Protein AF-A0A921MBJ0-F1 (afdb_monomer)

InterPro domains:
  IPR008920 Transcription regulator FadR/GntR, C-terminal [G3DSA:1.20.120.530] (1-117)
  IPR008920 Transcription regulator FadR/GntR, C-terminal [SSF48008] (3-115)
  IPR011711 GntR, C-terminal [PF07729] (2-104)

Structure (mmCIF, N/CA/C/O backbone):
data_AF-A0A921MBJ0-F1
#
_entry.id   AF-A0A921MBJ0-F1
#
loop_
_atom_site.group_PDB
_atom_site.id
_atom_site.type_symbol
_atom_site.label_atom_id
_atom_site.label_alt_id
_atom_site.label_comp_id
_atom_site.label_asym_id
_atom_site.label_entity_id
_atom_site.label_seq_id
_atom_site.pdbx_PDB_ins_code
_atom_site.Cartn_x
_atom_site.Cartn_y
_atom_site.Cartn_z
_atom_site.occupancy
_atom_site.B_iso_or_equiv
_atom_site.auth_seq_id
_atom_site.auth_comp_id
_atom_site.auth_asym_id
_atom_site.auth_atom_id
_atom_site.pdbx_PDB_model_num
ATOM 1 N N . SER A 1 1 ? -3.378 8.847 6.781 1.00 63.88 1 SER A N 1
ATOM 2 C CA . SER A 1 1 ? -4.261 8.248 5.772 1.00 63.88 1 SER A CA 1
ATOM 3 C C . SER A 1 1 ? -5.571 7.927 6.460 1.00 63.88 1 SER A C 1
ATOM 5 O O . SER A 1 1 ? -5.506 7.367 7.545 1.00 63.88 1 SER A O 1
ATOM 7 N N . ARG A 1 2 ? -6.729 8.265 5.871 1.00 73.00 2 ARG A N 1
ATOM 8 C CA . ARG A 1 2 ? -8.050 7.972 6.470 1.00 73.00 2 ARG A CA 1
ATOM 9 C C . ARG A 1 2 ? -8.344 6.469 6.581 1.00 73.00 2 ARG A C 1
ATOM 11 O O . ARG A 1 2 ? -9.137 6.080 7.419 1.00 73.00 2 ARG A O 1
ATOM 18 N N . ALA A 1 3 ? -7.678 5.613 5.794 1.00 75.31 3 ALA A N 1
ATOM 19 C CA . ALA A 1 3 ? -7.839 4.156 5.905 1.00 75.31 3 ALA A CA 1
ATOM 20 C C . ALA A 1 3 ? -7.502 3.637 7.309 1.00 75.31 3 ALA A C 1
ATOM 22 O O . ALA A 1 3 ? -8.176 2.746 7.803 1.00 75.31 3 ALA A O 1
ATOM 23 N N . VAL A 1 4 ? -6.507 4.231 7.970 1.00 79.75 4 VAL A N 1
ATOM 24 C CA . VAL A 1 4 ? -6.083 3.842 9.322 1.00 79.75 4 VAL A CA 1
ATOM 25 C C . VAL A 1 4 ? -7.215 3.958 10.349 1.00 79.75 4 VAL A C 1
ATOM 27 O O . VAL A 1 4 ? -7.266 3.176 11.295 1.00 79.75 4 VAL A O 1
ATOM 30 N N . GLU A 1 5 ? -8.137 4.900 10.149 1.00 81.38 5 GLU A N 1
ATOM 31 C CA . GLU A 1 5 ? -9.268 5.155 11.049 1.00 81.38 5 GLU A CA 1
ATOM 32 C C . GLU A 1 5 ? -10.411 4.143 10.866 1.00 81.38 5 GLU A C 1
ATOM 34 O O . GLU A 1 5 ? -11.250 4.002 11.751 1.00 81.38 5 GLU A O 1
ATOM 39 N N . HIS A 1 6 ? -10.448 3.433 9.735 1.00 84.25 6 HIS A N 1
ATOM 40 C CA . HIS A 1 6 ? -11.591 2.611 9.326 1.00 84.25 6 HIS A CA 1
ATOM 41 C C . HIS A 1 6 ? -11.248 1.150 9.032 1.00 84.25 6 HIS A C 1
ATOM 43 O O . HIS A 1 6 ? -12.159 0.348 8.858 1.00 84.25 6 HIS A O 1
ATOM 49 N N . VAL A 1 7 ? -9.963 0.796 8.951 1.00 87.00 7 VAL A N 1
ATOM 50 C CA . VAL A 1 7 ? -9.548 -0.599 8.778 1.00 87.00 7 VAL A CA 1
ATOM 51 C C . VAL A 1 7 ? -9.823 -1.374 10.070 1.00 87.00 7 VAL A C 1
ATOM 53 O O . VAL A 1 7 ? -9.509 -0.896 11.164 1.00 87.00 7 VAL A O 1
ATOM 56 N N . ASP A 1 8 ? -10.395 -2.564 9.963 1.00 90.56 8 ASP A N 1
ATOM 57 C CA . ASP A 1 8 ? -10.540 -3.492 11.085 1.00 90.56 8 ASP A CA 1
ATOM 58 C C . ASP A 1 8 ? -9.539 -4.654 10.979 1.00 90.56 8 ASP A C 1
ATOM 60 O O . ASP A 1 8 ? -8.784 -4.775 10.008 1.00 90.56 8 ASP A O 1
ATOM 64 N N . ASP A 1 9 ? -9.506 -5.500 12.005 1.00 92.19 9 ASP A N 1
ATOM 65 C CA . ASP A 1 9 ? -8.561 -6.617 12.077 1.00 92.19 9 ASP A CA 1
ATOM 66 C C . ASP A 1 9 ? -8.835 -7.677 10.995 1.00 92.19 9 ASP A C 1
ATOM 68 O O . ASP A 1 9 ? -7.908 -8.350 10.541 1.00 92.19 9 ASP A O 1
ATOM 72 N N . ALA A 1 10 ? -10.086 -7.805 10.534 1.00 93.75 10 ALA A N 1
ATOM 73 C CA . ALA A 1 10 ? -10.444 -8.723 9.457 1.00 93.75 10 ALA A CA 1
ATOM 74 C C . ALA A 1 10 ? -9.883 -8.237 8.114 1.00 93.75 10 ALA A C 1
ATOM 76 O O . ALA A 1 10 ? -9.281 -9.017 7.378 1.00 93.75 10 ALA A O 1
ATOM 77 N N . MET A 1 11 ? -9.990 -6.936 7.837 1.00 92.69 11 MET A N 1
ATOM 78 C CA . MET A 1 11 ? -9.386 -6.303 6.667 1.00 92.69 11 MET A CA 1
ATOM 79 C C . MET A 1 11 ? -7.856 -6.418 6.694 1.00 92.69 11 MET A C 1
ATOM 81 O O . MET A 1 11 ? -7.249 -6.686 5.661 1.00 92.69 11 MET A O 1
ATOM 85 N N . ILE A 1 12 ? -7.212 -6.256 7.858 1.00 94.75 12 ILE A N 1
ATOM 86 C CA . ILE A 1 12 ? -5.755 -6.449 7.990 1.00 94.75 12 ILE A CA 1
ATOM 87 C C . ILE A 1 12 ? -5.368 -7.906 7.702 1.00 94.75 12 ILE A C 1
ATOM 89 O O . ILE A 1 12 ? -4.406 -8.152 6.970 1.00 94.75 12 ILE A O 1
ATOM 93 N N . ALA A 1 13 ? -6.121 -8.876 8.228 1.00 96.06 13 ALA A N 1
ATOM 94 C CA . ALA A 1 13 ? -5.881 -10.291 7.956 1.00 96.06 13 ALA A CA 1
ATOM 95 C C . ALA A 1 13 ? -6.026 -10.625 6.460 1.00 96.06 13 ALA A C 1
ATOM 97 O O . ALA A 1 13 ? -5.204 -11.359 5.910 1.00 96.06 13 ALA A O 1
ATOM 98 N N . GLU A 1 14 ? -7.020 -10.045 5.787 1.00 96.19 14 GLU A N 1
ATOM 99 C CA . GLU A 1 14 ? -7.228 -10.200 4.344 1.00 96.19 14 GLU A CA 1
ATOM 100 C C . GLU A 1 14 ? -6.080 -9.585 3.527 1.00 96.19 14 GLU A C 1
ATOM 102 O O . GLU A 1 14 ? -5.527 -10.238 2.642 1.00 96.19 14 GLU A O 1
ATOM 107 N N . LEU A 1 15 ? -5.633 -8.372 3.878 1.00 96.12 15 LEU A N 1
ATOM 108 C CA . LEU A 1 15 ? -4.462 -7.738 3.258 1.00 96.12 15 LEU A CA 1
ATOM 109 C C . LEU A 1 15 ? -3.205 -8.608 3.395 1.00 96.12 15 LEU A C 1
ATOM 111 O O . LEU A 1 15 ? -2.432 -8.739 2.444 1.00 96.12 15 LEU A O 1
ATOM 115 N N . ARG A 1 16 ? -3.017 -9.238 4.559 1.00 97.50 16 ARG A N 1
ATOM 116 C CA . ARG A 1 16 ? -1.892 -10.143 4.817 1.00 97.50 16 ARG A CA 1
ATOM 117 C C . ARG A 1 16 ? -1.985 -11.426 3.990 1.00 97.50 16 ARG A C 1
ATOM 119 O O . ARG A 1 16 ? -0.976 -11.862 3.440 1.00 97.50 16 ARG A O 1
ATOM 126 N N . ALA A 1 17 ? -3.181 -11.994 3.833 1.00 97.31 17 ALA A N 1
ATOM 127 C CA . ALA A 1 17 ? -3.401 -13.140 2.952 1.00 97.31 17 ALA A CA 1
ATOM 128 C C . ALA A 1 17 ? -3.042 -12.809 1.492 1.00 97.31 17 ALA A C 1
ATOM 130 O O . ALA A 1 17 ? -2.261 -13.531 0.871 1.00 97.31 17 ALA A O 1
ATOM 131 N N . ILE A 1 18 ? -3.509 -11.666 0.978 1.00 95.94 18 ILE A N 1
ATOM 132 C CA . ILE A 1 18 ? -3.193 -11.201 -0.383 1.00 95.94 18 ILE A CA 1
ATOM 133 C C . ILE A 1 18 ? -1.688 -10.961 -0.562 1.00 95.94 18 ILE A C 1
ATOM 135 O O . ILE A 1 18 ? -1.125 -11.296 -1.609 1.00 95.94 18 ILE A O 1
ATOM 139 N N . HIS A 1 19 ? -1.011 -10.408 0.447 1.00 95.50 19 HIS A N 1
ATOM 140 C CA . HIS A 1 19 ? 0.439 -10.223 0.411 1.00 95.50 19 HIS A CA 1
ATOM 141 C C . HIS A 1 19 ? 1.189 -11.564 0.325 1.00 95.50 19 HIS A C 1
ATOM 143 O O . HIS A 1 19 ? 2.084 -11.722 -0.506 1.00 95.50 19 HIS A O 1
ATOM 149 N N . HIS A 1 20 ? 0.785 -12.574 1.101 1.00 96.12 20 HIS A N 1
ATOM 150 C CA . HIS A 1 20 ? 1.373 -13.915 1.012 1.00 96.12 20 HIS A CA 1
ATOM 151 C C . HIS A 1 20 ? 1.119 -14.596 -0.339 1.00 96.12 20 HIS A C 1
ATOM 153 O O . HIS A 1 20 ? 2.010 -15.262 -0.871 1.00 96.12 20 HIS A O 1
ATOM 159 N N . GLU A 1 21 ? -0.059 -14.407 -0.932 1.00 94.38 21 GLU A N 1
ATOM 160 C CA . GLU A 1 21 ? -0.335 -14.872 -2.295 1.00 94.38 21 GLU A CA 1
ATOM 161 C C . GLU A 1 21 ? 0.545 -14.155 -3.327 1.00 94.38 21 GLU A C 1
ATOM 163 O O . GLU A 1 21 ? 1.094 -14.798 -4.223 1.00 94.38 21 GLU A O 1
ATOM 168 N N . SER A 1 22 ? 0.755 -12.845 -3.161 1.00 91.94 22 SER A N 1
ATOM 169 C CA . SER A 1 22 ? 1.656 -12.047 -4.003 1.00 91.94 22 SER A CA 1
ATOM 170 C C . SER A 1 22 ? 3.101 -12.558 -3.911 1.00 91.94 22 SER A C 1
ATOM 172 O O . SER A 1 22 ? 3.743 -12.773 -4.940 1.00 91.94 22 SER A O 1
ATOM 174 N N . LEU A 1 23 ? 3.593 -12.849 -2.699 1.00 93.25 23 LEU A N 1
ATOM 175 C CA . LEU A 1 23 ? 4.903 -13.476 -2.476 1.00 93.25 23 LEU A CA 1
ATOM 176 C C . LEU A 1 23 ? 5.008 -14.826 -3.194 1.00 93.25 23 LEU A C 1
ATOM 178 O O . LEU A 1 23 ? 5.991 -15.097 -3.885 1.00 93.25 23 LEU A O 1
ATOM 182 N N . ALA A 1 24 ? 3.986 -15.673 -3.067 1.00 92.12 24 ALA A N 1
ATOM 183 C CA . ALA A 1 24 ? 3.970 -16.985 -3.702 1.00 92.12 24 ALA A CA 1
ATOM 184 C C . ALA A 1 24 ? 4.013 -16.896 -5.238 1.00 92.12 24 ALA A C 1
ATOM 186 O O . ALA A 1 24 ? 4.699 -17.705 -5.869 1.00 92.12 24 ALA A O 1
ATOM 187 N N . LEU A 1 25 ? 3.318 -15.922 -5.839 1.00 89.31 25 LEU A N 1
ATOM 188 C CA . LEU A 1 25 ? 3.344 -15.674 -7.285 1.00 89.31 25 LEU A CA 1
ATOM 189 C C . LEU A 1 25 ? 4.741 -15.268 -7.768 1.00 89.31 25 LEU A C 1
ATOM 191 O O . LEU A 1 25 ? 5.252 -15.847 -8.731 1.00 89.31 25 LEU A O 1
ATOM 195 N N . VAL A 1 26 ? 5.387 -14.333 -7.063 1.00 86.75 26 VAL A N 1
ATOM 196 C CA . VAL A 1 26 ? 6.747 -13.876 -7.389 1.00 86.75 26 VAL A CA 1
ATOM 197 C C . VAL A 1 26 ? 7.759 -15.013 -7.231 1.00 86.75 26 VAL A C 1
ATOM 199 O O . VAL A 1 26 ? 8.549 -15.263 -8.142 1.00 86.75 26 VAL A O 1
ATOM 202 N N . HIS A 1 27 ? 7.689 -15.785 -6.142 1.00 87.12 27 HIS A N 1
ATOM 203 C CA . HIS A 1 27 ? 8.574 -16.935 -5.922 1.00 87.12 27 HIS A CA 1
ATOM 204 C C . HIS A 1 27 ? 8.454 -18.015 -7.002 1.00 87.12 27 HIS A C 1
ATOM 206 O O . HIS A 1 27 ? 9.453 -18.631 -7.374 1.00 87.12 27 HIS A O 1
ATOM 212 N N . ARG A 1 28 ? 7.250 -18.239 -7.537 1.00 86.69 28 ARG A N 1
ATOM 213 C CA . ARG A 1 28 ? 7.007 -19.206 -8.619 1.00 86.69 28 ARG A CA 1
ATOM 214 C C . ARG A 1 28 ? 7.389 -18.671 -10.002 1.00 86.69 28 ARG A C 1
ATOM 216 O O . ARG A 1 28 ? 7.211 -19.388 -10.982 1.00 86.69 28 ARG A O 1
ATOM 223 N N . ARG A 1 29 ? 7.903 -17.434 -10.093 1.00 75.38 29 ARG A N 1
ATOM 224 C CA . ARG A 1 29 ? 8.153 -16.696 -11.347 1.00 75.38 29 ARG A CA 1
ATOM 225 C C . ARG A 1 29 ? 6.909 -16.580 -12.234 1.00 75.38 29 ARG A C 1
ATOM 227 O O . ARG A 1 29 ? 7.004 -16.323 -13.430 1.00 75.38 29 ARG A O 1
ATOM 234 N N . THR A 1 30 ? 5.729 -16.731 -11.641 1.00 70.50 30 THR A N 1
ATOM 235 C CA . THR A 1 30 ? 4.438 -16.480 -12.277 1.00 70.50 30 THR A CA 1
ATOM 236 C C . THR A 1 30 ? 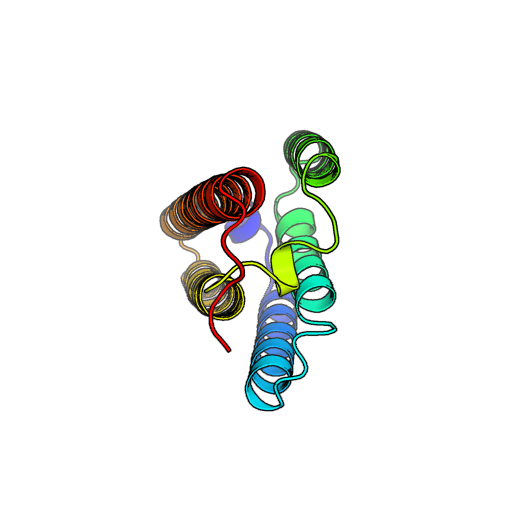4.045 -15.050 -11.958 1.00 70.50 30 THR A C 1
ATOM 238 O O . THR A 1 30 ? 3.178 -14.803 -11.125 1.00 70.50 30 THR A O 1
ATOM 241 N N . VAL A 1 31 ? 4.727 -14.096 -12.599 1.00 67.31 31 VAL A N 1
ATOM 242 C CA . VAL A 1 31 ? 4.405 -12.661 -12.472 1.00 67.31 31 VAL A CA 1
ATOM 243 C C . VAL A 1 31 ? 2.999 -12.374 -13.022 1.00 67.31 31 VAL A C 1
ATOM 245 O O . VAL A 1 31 ? 2.315 -11.453 -12.581 1.00 67.31 31 VAL A O 1
ATOM 248 N N . HIS A 1 32 ? 2.524 -13.251 -13.914 1.00 68.81 32 HIS A N 1
ATOM 249 C CA . HIS A 1 32 ? 1.143 -13.328 -14.370 1.00 68.81 32 HIS A CA 1
ATOM 250 C C . HIS A 1 32 ? 0.187 -13.500 -13.172 1.00 68.81 32 HIS A C 1
ATOM 252 O O . HIS A 1 32 ? 0.101 -14.575 -12.580 1.00 68.81 32 HIS A O 1
ATOM 258 N N . GLY A 1 33 ? -0.525 -12.427 -12.817 1.00 77.25 33 GLY A N 1
ATOM 259 C CA . GLY A 1 33 ? -1.480 -12.388 -11.699 1.00 77.25 33 GLY A CA 1
ATOM 260 C C . GLY A 1 33 ? -1.068 -11.486 -10.531 1.00 77.25 33 GLY A C 1
ATOM 261 O O . GLY A 1 33 ? -1.922 -11.142 -9.714 1.00 77.25 33 GLY A O 1
ATOM 262 N N . LEU A 1 34 ? 0.191 -11.029 -10.474 1.00 82.94 34 LEU A N 1
ATOM 263 C CA . LEU A 1 34 ? 0.640 -10.098 -9.432 1.00 82.94 34 LEU A CA 1
ATOM 264 C C . LEU A 1 34 ? -0.147 -8.780 -9.481 1.00 82.94 34 LEU A C 1
ATOM 266 O O . LEU A 1 34 ? -0.544 -8.258 -8.444 1.00 82.94 34 LEU A O 1
ATOM 270 N N . ASP A 1 35 ? -0.447 -8.282 -10.679 1.00 80.88 35 ASP A N 1
ATOM 271 C CA . ASP A 1 35 ? -1.216 -7.046 -10.863 1.00 80.88 35 ASP A CA 1
ATOM 272 C C . ASP A 1 35 ? -2.659 -7.160 -10.368 1.00 80.88 35 ASP A C 1
ATOM 274 O O . ASP A 1 35 ? -3.228 -6.196 -9.849 1.00 80.88 35 ASP A O 1
ATOM 278 N N . GLU A 1 36 ? -3.259 -8.342 -10.509 1.00 84.56 36 GLU A N 1
A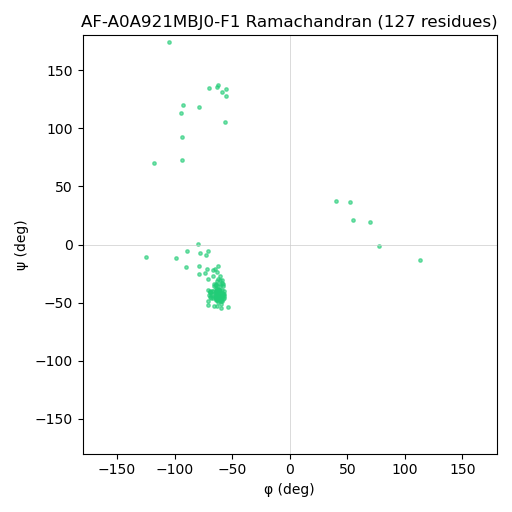TOM 279 C CA . GLU A 1 36 ? -4.603 -8.605 -10.006 1.00 84.56 36 GLU A CA 1
ATOM 280 C C . GLU A 1 36 ? -4.615 -8.606 -8.479 1.00 84.56 36 GLU A C 1
ATOM 282 O O . GLU A 1 36 ? -5.428 -7.899 -7.879 1.00 84.56 36 GLU A O 1
ATOM 287 N N . LYS A 1 37 ? -3.642 -9.282 -7.854 1.00 89.56 37 LYS A N 1
ATOM 288 C CA . LYS A 1 37 ? -3.471 -9.265 -6.395 1.00 89.56 37 LYS A CA 1
ATOM 289 C C . LYS A 1 37 ? -3.149 -7.873 -5.866 1.00 89.56 37 LYS A C 1
ATOM 291 O O . LYS A 1 37 ? -3.708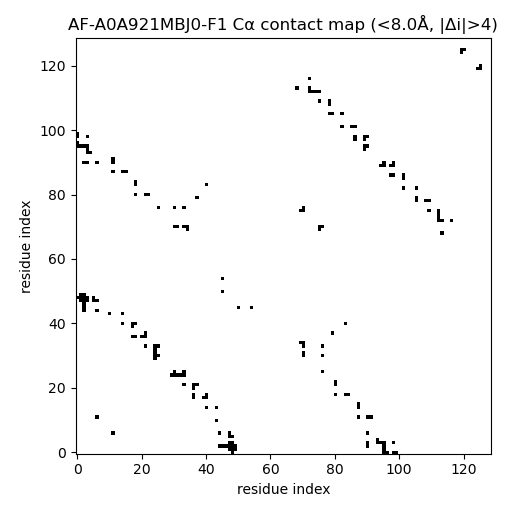 -7.444 -4.860 1.00 89.56 37 LYS A O 1
ATOM 296 N N . ASN A 1 38 ? -2.328 -7.113 -6.584 1.00 85.75 38 ASN A N 1
ATOM 297 C CA . ASN A 1 38 ? -2.026 -5.730 -6.242 1.00 85.75 38 ASN A CA 1
ATOM 298 C C . ASN A 1 38 ? -3.286 -4.845 -6.281 1.00 85.75 38 ASN A C 1
ATOM 300 O O . ASN A 1 38 ? -3.545 -4.051 -5.375 1.00 85.75 38 ASN A O 1
ATOM 304 N N . ARG A 1 39 ? -4.126 -5.015 -7.307 1.00 84.25 39 ARG A N 1
ATOM 305 C CA . ARG A 1 39 ? -5.425 -4.337 -7.395 1.00 84.25 39 ARG A CA 1
ATOM 306 C C . ARG A 1 39 ? -6.361 -4.709 -6.251 1.00 84.25 39 ARG A C 1
ATOM 308 O O . ARG A 1 39 ? -7.035 -3.822 -5.730 1.00 84.25 39 ARG A O 1
ATOM 315 N N . GLU A 1 40 ? -6.442 -5.991 -5.915 1.00 89.88 40 GLU A N 1
ATOM 316 C CA . GLU A 1 40 ? -7.267 -6.508 -4.821 1.00 89.88 40 GLU A CA 1
ATOM 317 C C . GLU A 1 40 ? -6.851 -5.874 -3.487 1.00 89.88 40 GLU A C 1
ATOM 319 O O . GLU A 1 40 ? -7.679 -5.265 -2.807 1.00 89.88 40 GLU A O 1
ATOM 324 N N . PHE A 1 41 ? -5.545 -5.871 -3.201 1.00 90.94 41 PHE A N 1
ATOM 325 C CA . PHE A 1 41 ? -4.952 -5.248 -2.018 1.00 90.94 41 PHE A CA 1
ATOM 326 C C . PHE A 1 41 ? -5.358 -3.773 -1.874 1.00 90.94 41 PHE A C 1
ATOM 328 O O . PHE A 1 41 ? -5.926 -3.348 -0.865 1.00 90.94 41 PHE A O 1
ATOM 335 N N . TYR A 1 42 ? -5.136 -2.973 -2.921 1.00 86.56 42 TYR A N 1
ATOM 336 C CA . TYR A 1 42 ? -5.492 -1.557 -2.874 1.00 86.56 42 TYR A CA 1
ATOM 337 C C . TYR A 1 42 ? -6.997 -1.311 -2.927 1.00 86.56 42 TYR A C 1
ATOM 339 O O . TYR A 1 42 ? -7.434 -0.247 -2.497 1.00 86.56 42 TYR A O 1
ATOM 347 N N . SER A 1 43 ? -7.810 -2.250 -3.414 1.00 86.44 43 SER A N 1
ATOM 348 C CA . SER A 1 43 ? -9.270 -2.139 -3.356 1.00 86.44 43 SER A CA 1
ATOM 349 C C . SER A 1 43 ? -9.763 -2.096 -1.907 1.00 86.44 43 SER A C 1
ATOM 351 O O . SER A 1 43 ? -10.571 -1.228 -1.575 1.00 86.44 43 SER A O 1
ATOM 353 N N . ILE A 1 44 ? -9.219 -2.949 -1.033 1.00 89.81 44 ILE A N 1
ATOM 354 C CA . ILE A 1 44 ? -9.550 -2.988 0.403 1.00 89.81 44 ILE A CA 1
ATOM 355 C C . ILE A 1 44 ? -9.168 -1.665 1.083 1.00 89.81 44 ILE A C 1
ATOM 357 O O . ILE A 1 44 ? -10.001 -1.026 1.731 1.00 89.81 44 ILE A O 1
ATOM 361 N N . ILE A 1 45 ? -7.938 -1.183 0.862 1.00 86.00 45 ILE A N 1
ATOM 362 C CA . ILE A 1 45 ? -7.455 0.093 1.429 1.00 86.00 45 ILE A CA 1
ATOM 363 C C . ILE A 1 45 ? -8.288 1.273 0.926 1.00 86.00 45 ILE A C 1
ATOM 365 O O . ILE A 1 45 ? -8.672 2.171 1.685 1.00 86.00 45 ILE A O 1
ATOM 369 N N . ASN A 1 46 ? -8.564 1.284 -0.377 1.00 82.12 46 ASN A N 1
ATOM 370 C CA . ASN A 1 46 ? -9.364 2.321 -0.997 1.00 82.12 46 ASN A CA 1
ATOM 371 C C . ASN A 1 46 ? -10.780 2.307 -0.435 1.00 82.12 46 ASN A C 1
ATOM 373 O O . ASN A 1 46 ? -11.317 3.378 -0.180 1.00 82.12 46 ASN A O 1
ATOM 377 N N . HIS A 1 47 ? -11.389 1.146 -0.202 1.00 82.94 47 HIS A N 1
ATOM 378 C CA . HIS A 1 47 ? -12.699 1.058 0.434 1.00 82.94 47 HIS A CA 1
ATOM 379 C C . HIS A 1 47 ? -12.676 1.671 1.846 1.00 82.94 47 HIS A C 1
ATOM 381 O O . HIS A 1 47 ? -13.504 2.533 2.143 1.00 82.94 47 HIS A O 1
ATOM 387 N N . ALA A 1 48 ? -11.656 1.345 2.651 1.00 82.69 48 ALA A N 1
ATOM 388 C CA . ALA A 1 48 ? -11.475 1.872 4.008 1.00 82.69 48 ALA A CA 1
ATOM 389 C C . ALA A 1 48 ? -11.286 3.399 4.069 1.00 82.69 48 ALA A C 1
ATOM 391 O O . ALA A 1 48 ? -11.646 4.037 5.047 1.00 82.69 48 ALA A O 1
ATOM 392 N N . THR A 1 49 ? -10.725 4.039 3.040 1.00 75.00 49 THR A N 1
ATOM 393 C CA . THR A 1 49 ? -10.383 5.477 3.096 1.00 75.00 49 THR A CA 1
ATOM 394 C C . THR A 1 49 ? -11.593 6.423 3.036 1.00 75.00 49 THR A C 1
ATOM 396 O O . THR A 1 49 ? -11.399 7.633 3.171 1.00 75.00 49 THR A O 1
ATOM 399 N N . ASP A 1 50 ? -12.805 5.912 2.763 1.00 67.94 50 ASP A N 1
ATOM 400 C CA . ASP A 1 50 ? -14.044 6.687 2.550 1.00 67.94 50 ASP A CA 1
ATOM 401 C C . ASP A 1 50 ? -13.836 7.978 1.715 1.00 67.94 50 ASP A C 1
ATOM 403 O O . ASP A 1 50 ? -14.381 9.052 1.965 1.00 67.94 50 ASP A O 1
ATOM 407 N N . ALA A 1 51 ? -12.958 7.910 0.710 1.00 67.62 51 ALA A N 1
ATOM 408 C CA . ALA A 1 51 ? -12.537 9.052 -0.099 1.00 67.62 51 ALA A CA 1
ATOM 409 C C . ALA A 1 51 ? -12.928 8.848 -1.574 1.00 67.62 51 ALA A C 1
ATOM 411 O O . ALA A 1 51 ? -12.059 8.649 -2.429 1.00 67.62 51 ALA A O 1
ATOM 412 N N . PRO A 1 52 ? -14.231 8.906 -1.913 1.00 64.81 52 PRO A N 1
ATOM 413 C CA . PRO A 1 52 ? -14.730 8.570 -3.248 1.00 64.81 52 PRO A CA 1
ATOM 414 C C . PRO A 1 52 ? -14.118 9.427 -4.365 1.00 64.81 52 PRO A C 1
ATOM 416 O O . PRO A 1 52 ? -13.861 8.917 -5.452 1.00 64.81 52 PRO A O 1
ATOM 419 N N . LYS A 1 53 ? -13.803 10.702 -4.093 1.00 62.59 53 LYS A N 1
ATOM 420 C CA . LYS A 1 53 ? -13.143 11.593 -5.064 1.00 62.59 53 LYS A CA 1
ATOM 421 C C . LYS A 1 53 ? -11.688 11.196 -5.345 1.00 62.59 53 LYS A C 1
ATOM 423 O O . LYS A 1 53 ? -11.280 11.216 -6.500 1.00 62.59 53 LYS A O 1
ATOM 428 N N . LEU A 1 54 ? -10.922 10.801 -4.323 1.00 66.50 54 LEU A N 1
ATOM 429 C CA . LEU A 1 54 ? -9.533 10.354 -4.502 1.00 66.50 54 LEU A CA 1
ATOM 430 C C . LEU A 1 54 ? -9.473 9.014 -5.241 1.00 66.50 54 LEU A C 1
ATOM 432 O O . LEU A 1 54 ? -8.678 8.870 -6.165 1.00 66.50 54 LEU A O 1
ATOM 436 N N . ARG A 1 55 ? -10.378 8.080 -4.915 1.00 64.94 55 ARG A N 1
ATOM 437 C CA . ARG A 1 55 ? -10.544 6.827 -5.671 1.00 64.94 55 ARG A CA 1
ATOM 438 C C . ARG A 1 55 ? -10.854 7.081 -7.145 1.00 64.94 55 ARG A C 1
ATOM 440 O O . ARG A 1 55 ? -10.295 6.416 -8.011 1.00 64.94 55 ARG A O 1
ATOM 447 N N . TRP A 1 56 ? -11.728 8.048 -7.432 1.00 61.69 56 TRP A N 1
ATOM 448 C CA . TRP A 1 56 ? -12.086 8.411 -8.803 1.00 61.69 56 TRP A CA 1
ATOM 449 C C . TRP A 1 56 ? -10.896 8.980 -9.586 1.00 61.69 56 TRP A C 1
ATOM 451 O O . TRP A 1 56 ? -10.635 8.517 -10.694 1.00 61.69 56 TRP A O 1
ATOM 461 N N . VAL A 1 57 ? -10.134 9.915 -9.003 1.00 71.31 57 VAL A N 1
ATOM 462 C CA . VAL A 1 57 ? -8.930 10.481 -9.644 1.00 71.31 57 VAL A CA 1
ATOM 463 C C . VAL A 1 57 ? -7.872 9.402 -9.884 1.00 71.31 57 VAL A C 1
ATOM 465 O O . VAL A 1 57 ? -7.375 9.285 -11.000 1.00 71.31 57 VAL A O 1
ATOM 468 N N . ALA A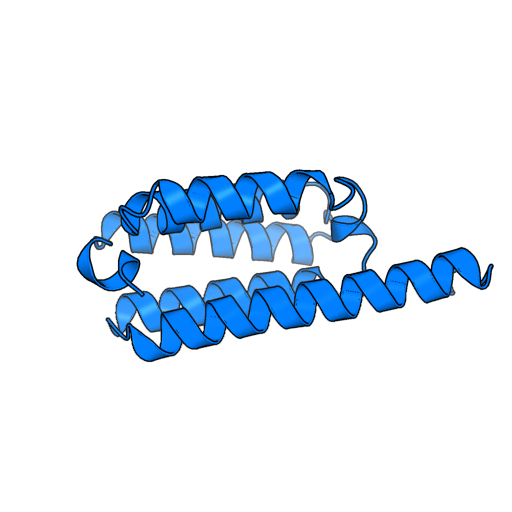 1 58 ? -7.573 8.569 -8.882 1.00 66.56 58 ALA A N 1
ATOM 469 C CA . ALA A 1 58 ? -6.606 7.479 -9.025 1.00 66.56 58 ALA A CA 1
ATOM 470 C C . ALA A 1 58 ? -7.026 6.481 -10.119 1.00 66.56 58 ALA A C 1
ATOM 472 O O . ALA A 1 58 ? -6.216 6.094 -10.960 1.00 66.56 58 ALA A O 1
ATOM 473 N N . GLY A 1 59 ? -8.315 6.128 -10.168 1.00 64.19 59 GLY A N 1
ATOM 474 C CA . GLY A 1 59 ? -8.876 5.295 -11.231 1.00 64.19 59 GLY A CA 1
ATOM 475 C C . GLY A 1 59 ? -8.795 5.937 -12.620 1.00 64.19 59 GLY A C 1
ATOM 476 O O . GLY A 1 59 ? -8.642 5.219 -13.607 1.00 64.19 59 GLY A O 1
ATOM 477 N N . LEU A 1 60 ? -8.862 7.271 -12.711 1.00 67.12 60 LEU A N 1
ATOM 478 C CA . LEU A 1 60 ? -8.660 8.006 -13.960 1.00 67.12 60 LEU A CA 1
ATOM 479 C C . LEU A 1 60 ? -7.197 7.926 -14.418 1.00 67.12 60 LEU A C 1
ATOM 481 O O . LEU A 1 60 ? -6.949 7.635 -15.584 1.00 67.12 60 LEU A O 1
ATOM 485 N N . CYS A 1 61 ? -6.244 8.130 -13.503 1.00 67.00 61 CYS A N 1
ATOM 486 C CA . CYS A 1 61 ? -4.809 8.074 -13.793 1.00 67.00 61 CYS A CA 1
ATOM 487 C C . CYS A 1 61 ? -4.360 6.672 -14.228 1.00 67.00 61 CYS A C 1
ATOM 489 O O . CYS A 1 61 ? -3.629 6.542 -15.205 1.00 67.00 61 CYS A O 1
ATOM 491 N N . ILE A 1 62 ? -4.855 5.619 -13.568 1.00 65.00 62 ILE A N 1
ATOM 492 C CA . ILE A 1 62 ? -4.509 4.221 -13.880 1.00 65.00 62 ILE A CA 1
ATOM 493 C C . ILE A 1 62 ? -4.903 3.822 -15.312 1.00 65.00 62 ILE A C 1
ATOM 495 O O . ILE A 1 62 ? -4.250 2.972 -15.904 1.00 65.00 62 ILE A O 1
ATOM 499 N N . ARG A 1 63 ? -5.925 4.445 -15.917 1.00 65.88 63 ARG A N 1
ATOM 500 C CA . ARG A 1 63 ? -6.305 4.166 -17.319 1.00 65.88 63 ARG A CA 1
ATOM 501 C C . ARG A 1 63 ? -5.252 4.601 -18.336 1.00 65.88 63 ARG A C 1
ATOM 503 O O . ARG A 1 63 ? -5.265 4.087 -19.450 1.00 65.88 63 ARG A O 1
ATOM 510 N N . TYR A 1 64 ? -4.383 5.537 -17.964 1.00 64.38 64 TYR A N 1
ATOM 511 C CA . TYR A 1 64 ? -3.276 5.991 -18.803 1.00 64.38 64 TYR A CA 1
ATOM 512 C C . TYR A 1 64 ? -2.003 5.173 -18.591 1.00 64.38 64 TYR A C 1
ATOM 514 O O . TYR A 1 64 ? -1.044 5.369 -19.330 1.00 64.38 64 TYR A O 1
ATOM 522 N N . VAL A 1 65 ? -1.995 4.244 -17.627 1.00 62.06 65 VAL A N 1
ATOM 523 C CA . VAL A 1 65 ? -0.902 3.288 -17.467 1.00 62.06 65 VAL A CA 1
ATOM 524 C C . VAL A 1 65 ? -1.247 2.013 -18.245 1.00 62.06 65 VAL A C 1
ATOM 526 O O . VAL A 1 65 ? -2.280 1.390 -17.980 1.00 62.06 65 VAL A O 1
ATOM 529 N N . PRO A 1 66 ? -0.432 1.616 -19.236 1.00 62.62 66 PRO A N 1
ATOM 530 C CA . PRO A 1 66 ? -0.656 0.391 -19.994 1.00 62.62 66 PRO A CA 1
ATOM 531 C C . PRO A 1 66 ? -0.760 -0.839 -19.085 1.00 62.62 66 PRO A C 1
ATOM 533 O O . PRO A 1 66 ? 0.121 -1.105 -18.271 1.00 62.62 66 PRO A O 1
ATOM 536 N N . ARG A 1 67 ? -1.834 -1.622 -19.254 1.00 57.06 67 ARG A N 1
ATOM 537 C CA . ARG A 1 67 ? -2.146 -2.795 -18.410 1.00 57.06 67 ARG A CA 1
ATOM 538 C C . ARG A 1 67 ? -1.101 -3.914 -18.469 1.00 57.06 67 ARG A C 1
ATOM 540 O O . ARG A 1 67 ? -1.122 -4.757 -17.586 1.00 57.06 67 ARG A O 1
ATOM 547 N N . SER A 1 68 ? -0.250 -3.943 -19.495 1.00 57.59 68 SER A N 1
ATOM 548 C CA . SER A 1 68 ? 0.821 -4.935 -19.653 1.00 57.59 68 SER A CA 1
ATOM 549 C C . SER A 1 68 ? 2.146 -4.507 -19.022 1.00 57.59 68 SER A C 1
ATOM 551 O O . SER A 1 68 ? 2.976 -5.362 -18.749 1.00 57.59 68 SER A O 1
ATOM 553 N N . LEU A 1 69 ? 2.355 -3.211 -18.757 1.00 55.72 69 LEU A N 1
ATOM 554 C CA . LEU A 1 69 ? 3.686 -2.722 -18.388 1.00 55.72 69 LEU A CA 1
ATOM 555 C C . LEU A 1 69 ? 4.126 -3.160 -16.998 1.00 55.72 69 LEU A C 1
ATOM 557 O O . LEU A 1 69 ? 5.307 -3.353 -16.781 1.00 55.72 69 LEU A O 1
ATOM 561 N N . TYR A 1 70 ? 3.217 -3.364 -16.055 1.00 60.22 70 TYR A N 1
ATOM 562 C CA . TYR A 1 70 ? 3.614 -3.691 -14.687 1.00 60.22 70 TYR A CA 1
ATOM 563 C C . TYR A 1 70 ? 4.356 -5.031 -14.567 1.00 60.22 70 TYR A C 1
ATOM 565 O O . TYR A 1 70 ? 5.299 -5.144 -13.791 1.00 60.22 70 TYR A O 1
ATOM 573 N N . SER A 1 71 ? 3.994 -6.024 -15.382 1.00 60.78 71 SER A N 1
ATOM 574 C CA . SER A 1 71 ? 4.716 -7.303 -15.440 1.00 60.78 71 SER A CA 1
ATOM 575 C C . SER A 1 71 ? 6.071 -7.194 -16.161 1.00 60.78 71 SER A C 1
ATOM 577 O O . SER A 1 71 ? 6.968 -7.984 -15.872 1.00 60.78 71 SER A O 1
ATOM 579 N N . ASP A 1 72 ? 6.220 -6.207 -17.051 1.00 64.25 72 ASP A N 1
ATOM 580 C CA . ASP A 1 72 ? 7.402 -5.995 -17.901 1.00 64.25 72 ASP A CA 1
ATOM 581 C C . ASP A 1 72 ? 8.365 -4.921 -17.348 1.00 64.25 72 ASP A C 1
ATOM 583 O O . ASP A 1 7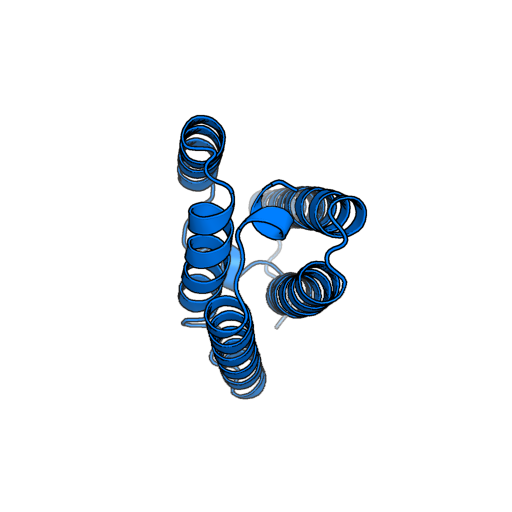2 ? 9.487 -4.783 -17.834 1.00 64.25 72 ASP A O 1
ATOM 587 N N . VAL A 1 73 ? 7.951 -4.151 -16.333 1.00 67.81 73 VAL A N 1
ATOM 588 C CA . VAL A 1 73 ? 8.760 -3.108 -15.689 1.00 67.81 73 VAL A CA 1
ATOM 589 C C . VAL A 1 73 ? 9.757 -3.756 -14.717 1.00 67.81 73 VAL A C 1
ATOM 591 O O . VAL A 1 73 ? 9.345 -4.378 -13.728 1.00 67.81 73 VAL A O 1
ATOM 594 N N . PRO A 1 74 ? 11.076 -3.588 -14.936 1.00 69.81 74 PRO A N 1
ATOM 595 C CA . PRO A 1 74 ? 12.091 -4.103 -14.025 1.00 69.81 74 PRO A CA 1
ATOM 596 C C . PRO A 1 74 ? 11.888 -3.593 -12.591 1.00 69.81 74 PRO A C 1
ATOM 598 O O . PRO A 1 74 ? 11.648 -2.410 -12.360 1.00 69.81 74 PRO A O 1
ATOM 601 N N . GLY A 1 75 ? 11.972 -4.494 -11.610 1.00 75.75 75 GLY A N 1
ATOM 602 C CA . GLY A 1 75 ? 11.837 -4.153 -10.187 1.00 75.75 75 GLY A CA 1
ATOM 603 C C . GLY A 1 75 ? 10.402 -3.923 -9.694 1.00 75.75 75 GLY A C 1
ATOM 604 O O . GLY A 1 75 ? 10.203 -3.700 -8.498 1.00 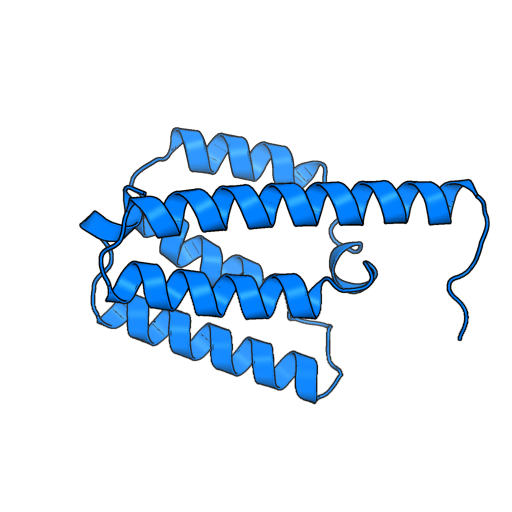75.75 75 GLY A O 1
ATOM 605 N N . TRP A 1 76 ? 9.386 -4.024 -10.560 1.00 77.00 76 TRP A N 1
ATOM 606 C CA . TRP A 1 76 ? 7.984 -3.881 -10.153 1.00 77.00 76 TRP A CA 1
ATOM 607 C C . TRP A 1 76 ? 7.530 -4.875 -9.067 1.00 77.00 76 TRP A C 1
ATOM 609 O O . TRP A 1 76 ? 6.866 -4.440 -8.115 1.00 77.00 76 TRP A O 1
ATOM 619 N N . PRO A 1 77 ? 7.899 -6.174 -9.125 1.00 83.50 77 PRO A N 1
ATOM 620 C CA . PRO A 1 77 ? 7.561 -7.113 -8.060 1.00 83.50 77 PRO A CA 1
ATOM 621 C C . PRO A 1 77 ? 8.091 -6.686 -6.689 1.00 83.50 77 PRO A C 1
ATOM 623 O O . PRO A 1 77 ? 7.343 -6.698 -5.713 1.00 83.50 77 PRO A O 1
ATOM 626 N N . ASP A 1 78 ? 9.336 -6.215 -6.626 1.00 84.94 78 ASP A N 1
ATOM 627 C CA . ASP A 1 78 ? 9.968 -5.802 -5.371 1.00 84.94 78 ASP A CA 1
ATOM 628 C C . ASP A 1 78 ? 9.339 -4.520 -4.813 1.00 84.94 78 ASP A C 1
ATOM 630 O O . ASP A 1 78 ? 9.104 -4.407 -3.609 1.00 84.94 78 ASP A O 1
ATOM 634 N N . ILE A 1 79 ? 9.008 -3.555 -5.684 1.00 83.31 79 ILE A N 1
ATOM 635 C CA . ILE A 1 79 ? 8.267 -2.343 -5.297 1.00 83.31 79 ILE A CA 1
ATOM 636 C C . ILE A 1 79 ? 6.907 -2.723 -4.701 1.00 83.31 79 ILE A C 1
ATOM 638 O O . ILE A 1 79 ? 6.518 -2.177 -3.666 1.00 83.31 79 ILE A O 1
ATOM 642 N N . THR A 1 80 ? 6.203 -3.655 -5.347 1.00 85.06 80 THR A N 1
ATOM 643 C CA . THR A 1 80 ? 4.862 -4.092 -4.945 1.00 85.06 80 THR A CA 1
ATOM 644 C C . THR A 1 80 ? 4.897 -4.790 -3.591 1.00 85.06 80 THR A C 1
ATOM 646 O O . THR A 1 80 ? 4.177 -4.382 -2.682 1.00 85.06 80 THR A O 1
ATOM 649 N N . LEU A 1 81 ? 5.758 -5.798 -3.429 1.00 90.31 81 LEU A N 1
ATOM 650 C CA . LEU A 1 81 ? 5.839 -6.590 -2.202 1.00 90.31 81 LEU A CA 1
ATOM 651 C C . LEU A 1 81 ? 6.282 -5.746 -1.005 1.00 90.31 81 LEU A C 1
ATOM 653 O O . LEU A 1 81 ? 5.607 -5.758 0.022 1.00 90.31 81 LEU A O 1
ATOM 657 N N . ALA A 1 82 ? 7.345 -4.951 -1.159 1.00 90.06 82 ALA A N 1
ATOM 658 C CA . ALA A 1 82 ? 7.813 -4.073 -0.088 1.00 90.06 82 ALA A CA 1
ATOM 659 C C . ALA A 1 82 ? 6.760 -3.015 0.278 1.00 90.06 82 ALA A C 1
ATOM 661 O O . ALA A 1 82 ? 6.565 -2.689 1.445 1.00 90.06 82 ALA A O 1
ATOM 662 N N . GLY A 1 83 ? 6.047 -2.485 -0.722 1.00 89.12 83 GLY A N 1
ATOM 663 C CA . GLY A 1 83 ? 4.965 -1.534 -0.499 1.00 89.12 83 GLY A CA 1
ATOM 664 C C . GLY A 1 83 ? 3.790 -2.131 0.280 1.00 89.12 83 GLY A C 1
ATOM 665 O O . GLY A 1 83 ? 3.267 -1.476 1.181 1.00 89.12 83 GLY A O 1
ATOM 666 N N . GLN A 1 84 ? 3.391 -3.363 -0.049 1.00 93.56 84 GLN A N 1
ATOM 667 C CA . GLN A 1 84 ? 2.337 -4.091 0.664 1.00 93.56 84 GLN A CA 1
ATOM 668 C C . GLN A 1 84 ? 2.724 -4.358 2.121 1.00 93.56 84 GLN A C 1
ATOM 670 O O . GLN A 1 84 ? 1.930 -4.066 3.013 1.00 93.56 84 GLN A O 1
ATOM 675 N N . GLU A 1 85 ? 3.939 -4.858 2.359 1.00 95.31 85 GLU A N 1
ATOM 676 C CA . GLU A 1 85 ? 4.440 -5.155 3.704 1.00 95.31 85 GLU A CA 1
ATOM 677 C C . GL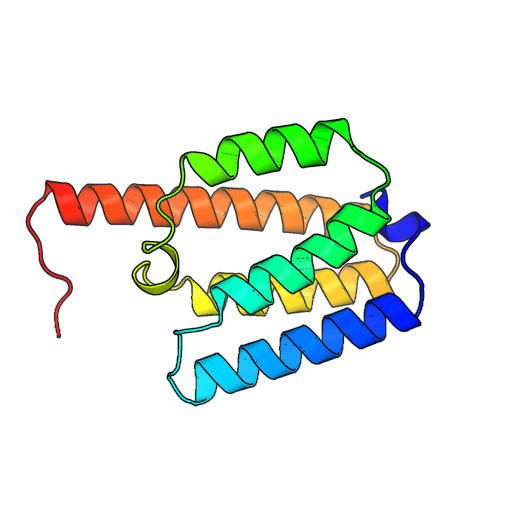U A 1 85 ? 4.460 -3.897 4.581 1.00 95.31 85 GLU A C 1
ATOM 679 O O . GLU A 1 85 ? 3.768 -3.848 5.599 1.00 95.31 85 GLU A O 1
ATOM 684 N N . SER A 1 86 ? 5.115 -2.822 4.127 1.00 93.56 86 SER A N 1
ATOM 685 C CA . SER A 1 86 ? 5.158 -1.560 4.879 1.00 93.56 86 SER A CA 1
ATOM 686 C C . SER A 1 86 ? 3.769 -0.955 5.113 1.00 93.56 86 SER A C 1
ATOM 688 O O . SER A 1 86 ? 3.523 -0.325 6.142 1.00 93.56 86 SER A O 1
ATOM 690 N N . MET A 1 87 ? 2.837 -1.109 4.164 1.00 92.38 87 MET A N 1
ATOM 691 C CA . MET A 1 87 ? 1.470 -0.615 4.336 1.00 92.38 87 MET A CA 1
ATOM 692 C C . MET A 1 87 ? 0.721 -1.395 5.419 1.00 92.38 87 MET A C 1
ATOM 694 O O . MET A 1 87 ? 0.033 -0.776 6.228 1.00 92.38 87 MET A O 1
ATOM 698 N N . ILE A 1 88 ? 0.855 -2.725 5.453 1.00 94.44 88 ILE A N 1
ATOM 699 C CA . ILE A 1 88 ? 0.267 -3.560 6.509 1.00 94.44 88 ILE A CA 1
ATOM 700 C C . ILE A 1 88 ? 0.812 -3.125 7.873 1.00 94.44 88 ILE A C 1
ATOM 702 O O . ILE A 1 88 ? 0.019 -2.866 8.775 1.00 94.44 88 ILE A O 1
ATOM 706 N N . GLU A 1 89 ? 2.131 -2.966 8.006 1.00 94.88 89 GLU A N 1
ATOM 707 C CA . GLU A 1 89 ? 2.768 -2.515 9.253 1.00 94.88 89 GLU A CA 1
ATOM 708 C C . GLU A 1 89 ? 2.223 -1.155 9.717 1.00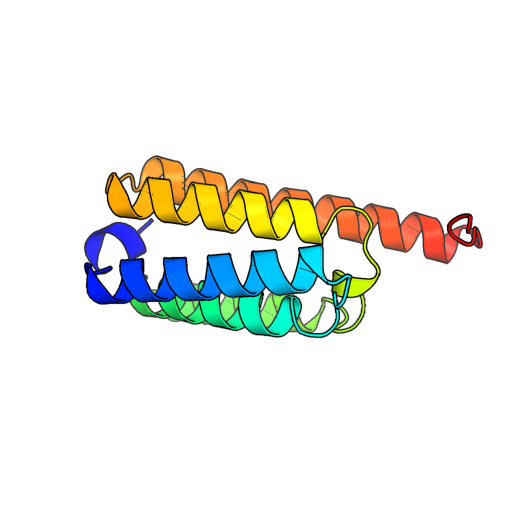 94.88 89 GLU A C 1
ATOM 710 O O . GLU A 1 89 ? 1.878 -0.976 10.886 1.00 94.88 89 GLU A O 1
ATOM 715 N N . ALA A 1 90 ? 2.078 -0.195 8.797 1.00 91.19 90 ALA A N 1
ATOM 716 C CA . ALA A 1 90 ? 1.526 1.120 9.115 1.00 91.19 90 ALA A CA 1
ATOM 717 C C . ALA A 1 90 ? 0.046 1.058 9.533 1.00 91.19 90 ALA A C 1
ATOM 719 O O . ALA A 1 90 ? -0.384 1.821 10.400 1.00 91.19 90 ALA A O 1
ATOM 720 N N . LEU A 1 91 ? -0.746 0.165 8.930 1.00 91.06 91 LEU A N 1
ATOM 721 C CA . LEU A 1 91 ? -2.145 -0.048 9.304 1.00 91.06 91 LEU A CA 1
ATOM 722 C C . LEU A 1 91 ? -2.263 -0.686 10.695 1.00 91.06 91 LEU A C 1
ATOM 724 O O . LEU A 1 91 ? -3.062 -0.213 11.503 1.00 91.06 91 LEU A O 1
ATOM 728 N N . GLU A 1 92 ? -1.441 -1.692 11.000 1.00 93.44 92 GLU A N 1
ATOM 729 C CA . GLU A 1 92 ? -1.388 -2.344 12.316 1.00 93.44 92 GLU A CA 1
ATOM 730 C C . GLU A 1 92 ? -0.948 -1.379 13.419 1.00 93.44 92 GLU A C 1
ATOM 732 O O . GLU A 1 92 ? -1.570 -1.315 14.479 1.00 93.44 92 GLU A O 1
ATOM 737 N N . ALA A 1 93 ? 0.071 -0.563 13.145 1.00 93.38 93 ALA A N 1
ATOM 738 C CA . ALA A 1 93 ? 0.549 0.471 14.061 1.00 93.38 93 ALA A CA 1
ATOM 739 C C . ALA A 1 93 ? -0.416 1.663 14.195 1.00 93.38 93 ALA A C 1
ATOM 741 O O . ALA A 1 93 ? -0.170 2.574 14.987 1.00 93.38 93 ALA A O 1
ATOM 742 N N . ARG A 1 94 ? -1.498 1.687 13.406 1.00 90.94 94 ARG A N 1
ATOM 743 C CA . ARG A 1 94 ? -2.422 2.818 13.272 1.00 90.94 94 ARG A CA 1
ATOM 744 C C . ARG A 1 94 ? -1.703 4.136 12.950 1.00 90.94 94 ARG A C 1
ATOM 746 O O . ARG A 1 94 ? -2.115 5.217 13.375 1.00 90.94 94 ARG A O 1
ATOM 753 N N . ASP A 1 95 ? -0.650 4.061 12.140 1.00 91.00 95 ASP A N 1
ATOM 754 C CA . ASP A 1 95 ? 0.167 5.205 11.753 1.00 91.00 95 ASP A CA 1
ATOM 755 C C . ASP A 1 95 ? -0.319 5.819 10.432 1.00 91.00 95 ASP A C 1
ATOM 757 O O . ASP A 1 95 ? 0.080 5.475 9.312 1.00 91.00 95 ASP A O 1
ATOM 761 N N . ALA A 1 96 ? -1.195 6.809 10.580 1.00 87.31 96 ALA A N 1
ATOM 762 C CA . ALA A 1 96 ? -1.719 7.592 9.475 1.00 87.31 96 ALA A CA 1
ATOM 763 C C . ALA A 1 96 ? -0.627 8.349 8.688 1.00 87.31 96 ALA A C 1
ATOM 765 O O . ALA A 1 96 ? -0.817 8.585 7.486 1.00 87.31 96 ALA A O 1
ATOM 766 N N . GLY A 1 97 ? 0.466 8.756 9.335 1.00 85.62 97 GLY A N 1
ATOM 767 C CA . GLY A 1 97 ? 1.575 9.466 8.702 1.00 85.62 97 GLY A CA 1
ATOM 768 C C . GLY A 1 97 ? 2.364 8.536 7.791 1.00 85.62 97 GLY A C 1
ATOM 769 O O . GLY A 1 97 ? 2.485 8.810 6.594 1.00 85.62 97 GLY A O 1
ATOM 770 N N . SER A 1 98 ? 2.784 7.391 8.326 1.00 87.25 98 SER A N 1
ATOM 771 C CA . SER A 1 98 ? 3.514 6.367 7.576 1.00 87.25 98 SER A CA 1
ATOM 772 C C . SER A 1 98 ? 2.702 5.838 6.397 1.00 87.25 98 SER A C 1
ATOM 774 O O . SER A 1 98 ? 3.187 5.856 5.267 1.00 87.25 98 SER A O 1
ATOM 776 N N . ALA A 1 99 ? 1.419 5.509 6.591 1.00 85.75 99 ALA A N 1
ATOM 777 C CA . ALA A 1 99 ? 0.556 5.056 5.495 1.00 85.75 99 ALA A CA 1
ATOM 778 C C . ALA A 1 99 ? 0.454 6.086 4.347 1.00 85.75 99 ALA A C 1
ATOM 780 O O . ALA A 1 99 ? 0.361 5.728 3.168 1.00 85.75 99 ALA A O 1
ATOM 781 N N . ARG A 1 100 ? 0.489 7.389 4.667 1.00 85.69 100 ARG A N 1
ATOM 782 C CA . ARG A 1 100 ? 0.504 8.454 3.653 1.00 85.69 100 ARG A CA 1
ATOM 783 C C . ARG A 1 100 ? 1.843 8.502 2.914 1.00 85.69 100 ARG A C 1
ATOM 785 O O . ARG A 1 100 ? 1.833 8.525 1.686 1.00 85.69 100 ARG A O 1
ATOM 792 N N . ALA A 1 101 ? 2.957 8.489 3.642 1.00 86.31 101 ALA A N 1
ATOM 793 C CA . ALA A 1 101 ? 4.298 8.529 3.060 1.00 86.31 101 ALA A CA 1
ATOM 794 C C . ALA A 1 101 ? 4.577 7.313 2.159 1.00 86.31 101 ALA A C 1
ATOM 796 O O . ALA A 1 101 ? 5.142 7.456 1.076 1.00 86.31 101 ALA A O 1
ATOM 797 N N . ILE A 1 102 ? 4.116 6.125 2.561 1.00 85.44 102 ILE A N 1
ATOM 798 C CA . ILE A 1 102 ? 4.233 4.897 1.765 1.00 85.44 102 ILE A CA 1
ATOM 799 C C . ILE A 1 102 ? 3.444 5.029 0.461 1.00 85.44 102 ILE A C 1
ATOM 801 O O . ILE A 1 102 ? 3.985 4.763 -0.610 1.00 85.44 102 ILE A O 1
ATOM 805 N N . THR A 1 103 ? 2.194 5.504 0.527 1.00 82.12 103 THR A N 1
ATOM 806 C CA . THR A 1 103 ? 1.367 5.717 -0.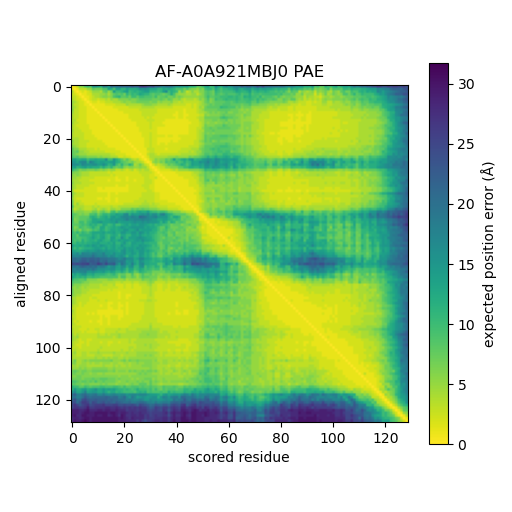674 1.00 82.12 103 THR A CA 1
ATOM 807 C C . THR A 1 103 ? 2.059 6.660 -1.660 1.00 82.12 103 THR A C 1
ATOM 809 O O . THR A 1 103 ? 2.114 6.369 -2.853 1.00 82.12 103 THR A O 1
ATOM 812 N N . GLU A 1 104 ? 2.610 7.773 -1.174 1.00 84.19 104 GLU A N 1
ATOM 813 C CA . GLU A 1 104 ? 3.349 8.736 -1.997 1.00 84.19 104 GLU A CA 1
ATOM 814 C C . GLU A 1 104 ? 4.608 8.113 -2.619 1.00 84.19 104 GLU A C 1
ATOM 816 O O . GLU A 1 104 ? 4.833 8.231 -3.824 1.00 84.19 104 GLU A O 1
ATOM 821 N N . SER A 1 105 ? 5.390 7.388 -1.816 1.00 83.19 105 SER A N 1
ATOM 822 C CA . SER A 1 105 ? 6.606 6.703 -2.258 1.00 83.19 105 SER A CA 1
ATOM 823 C C . SER A 1 105 ? 6.329 5.684 -3.365 1.00 83.19 105 SER A C 1
ATOM 825 O O . SER A 1 105 ? 7.041 5.665 -4.367 1.00 83.19 105 SER A O 1
ATOM 827 N N . ILE A 1 106 ? 5.274 4.874 -3.227 1.00 77.25 106 ILE A N 1
ATOM 828 C CA . ILE A 1 106 ? 4.901 3.860 -4.222 1.00 77.25 106 ILE A CA 1
ATOM 829 C C . ILE A 1 106 ? 4.500 4.516 -5.542 1.00 77.25 106 ILE A C 1
ATOM 831 O O . ILE A 1 106 ? 4.972 4.087 -6.590 1.00 77.25 106 ILE A O 1
ATOM 835 N N . HIS A 1 107 ? 3.695 5.582 -5.511 1.00 76.62 107 HIS A N 1
ATOM 836 C CA . HIS A 1 107 ? 3.302 6.287 -6.736 1.00 76.62 107 HIS A CA 1
ATOM 837 C C . HIS A 1 107 ? 4.494 6.939 -7.436 1.00 76.62 107 HIS A C 1
ATOM 839 O O . HIS A 1 107 ? 4.585 6.875 -8.660 1.00 76.62 107 HIS A O 1
ATOM 845 N N . ARG A 1 108 ? 5.422 7.531 -6.675 1.00 81.25 108 ARG A N 1
ATOM 846 C CA . ARG A 1 108 ? 6.651 8.101 -7.234 1.00 81.25 108 ARG A CA 1
ATOM 847 C C . ARG A 1 108 ? 7.522 7.020 -7.872 1.00 81.25 108 ARG A C 1
ATOM 849 O O . ARG A 1 108 ? 7.827 7.130 -9.047 1.00 81.25 108 ARG A O 1
ATOM 856 N N . ARG A 1 109 ? 7.834 5.944 -7.140 1.00 78.50 109 ARG A N 1
ATOM 857 C CA . ARG A 1 109 ? 8.648 4.821 -7.647 1.00 78.50 109 ARG A CA 1
ATOM 858 C C . ARG A 1 109 ? 8.020 4.161 -8.874 1.00 78.50 109 ARG A C 1
ATOM 860 O O . ARG A 1 109 ? 8.731 3.809 -9.804 1.00 78.50 109 ARG A O 1
ATOM 867 N N . ALA A 1 110 ? 6.696 4.013 -8.883 1.00 72.75 110 ALA A N 1
ATOM 868 C CA . ALA A 1 110 ? 5.958 3.512 -10.037 1.00 72.75 110 ALA A CA 1
ATOM 869 C C . ALA A 1 110 ? 6.070 4.451 -11.247 1.00 72.75 110 ALA A C 1
ATOM 871 O O . ALA A 1 110 ? 6.227 3.982 -12.370 1.00 72.75 110 ALA A O 1
ATOM 872 N N . GLY A 1 111 ? 5.991 5.765 -11.020 1.00 74.81 111 GLY A N 1
ATOM 873 C CA . GLY A 1 111 ? 6.185 6.778 -12.055 1.00 74.81 111 GLY A CA 1
ATOM 874 C C . GLY A 1 111 ? 7.606 6.779 -12.619 1.00 74.81 111 GLY A C 1
ATOM 875 O O . GLY A 1 111 ? 7.760 6.783 -13.837 1.00 74.81 111 GLY A O 1
ATOM 876 N N . ASP A 1 112 ? 8.615 6.713 -11.747 1.00 80.19 112 ASP A N 1
ATOM 877 C CA . ASP A 1 112 ? 10.034 6.654 -12.120 1.00 80.19 112 ASP A CA 1
ATOM 878 C C . ASP A 1 112 ? 10.306 5.413 -12.992 1.00 80.19 112 ASP A C 1
ATOM 880 O O . ASP A 1 112 ? 10.794 5.531 -14.114 1.00 80.19 112 ASP A O 1
ATOM 884 N N . ALA A 1 113 ? 9.871 4.232 -12.541 1.00 72.94 113 ALA A N 1
ATOM 885 C CA . ALA A 1 113 ? 10.054 2.979 -13.274 1.00 72.94 113 ALA A CA 1
ATOM 886 C C . ALA A 1 113 ? 9.311 2.959 -14.626 1.00 72.94 113 ALA A C 1
ATOM 888 O O . ALA A 1 113 ? 9.797 2.407 -15.616 1.00 72.94 113 ALA A O 1
ATOM 889 N N . LEU A 1 114 ? 8.135 3.595 -14.698 1.00 72.06 114 LEU A N 1
ATOM 890 C CA . LEU A 1 114 ? 7.402 3.756 -15.952 1.00 72.06 114 LEU A CA 1
ATOM 891 C C . LEU A 1 114 ? 8.160 4.669 -16.926 1.00 72.06 114 LEU A C 1
ATOM 893 O O . LEU A 1 114 ? 8.279 4.328 -18.102 1.00 72.06 114 LEU A O 1
ATOM 897 N N . ALA A 1 115 ? 8.674 5.807 -16.455 1.00 77.69 115 ALA A N 1
ATOM 898 C CA . ALA A 1 115 ? 9.452 6.730 -17.278 1.00 77.69 115 ALA A CA 1
ATOM 899 C C . ALA A 1 115 ? 10.703 6.050 -17.857 1.00 77.69 115 ALA A C 1
ATOM 901 O O . ALA A 1 115 ? 10.913 6.100 -19.068 1.00 77.69 115 ALA A O 1
ATOM 902 N N . GLU A 1 116 ? 11.451 5.319 -17.027 1.00 74.62 116 GLU A N 1
ATOM 903 C CA . GLU A 1 116 ? 12.617 4.535 -17.457 1.00 74.62 116 GLU A CA 1
ATOM 904 C C . GLU A 1 116 ? 12.242 3.486 -18.520 1.00 74.62 116 GLU A C 1
ATOM 906 O O . GLU A 1 116 ? 12.930 3.339 -19.531 1.00 74.62 116 GLU A O 1
ATOM 911 N N . SER A 1 117 ? 11.104 2.797 -18.366 1.00 68.50 117 SER A N 1
ATOM 912 C CA . SER A 1 117 ? 10.645 1.814 -19.362 1.00 68.50 117 SER A CA 1
ATOM 913 C C . SER A 1 117 ? 10.325 2.436 -20.734 1.00 68.50 117 SER A C 1
ATOM 915 O O . SER A 1 117 ? 10.575 1.821 -21.778 1.00 68.50 117 SER A O 1
ATOM 917 N N . PHE A 1 118 ? 9.817 3.676 -20.759 1.00 69.31 118 PHE A N 1
ATOM 918 C CA . PHE A 1 118 ? 9.579 4.415 -22.000 1.00 69.31 118 PHE A CA 1
ATOM 919 C C . PHE A 1 118 ? 10.881 4.848 -22.667 1.00 69.31 118 PHE A C 1
ATOM 921 O O . PHE A 1 118 ? 10.976 4.767 -23.893 1.00 69.31 118 PHE A O 1
ATOM 928 N N . GLU A 1 119 ? 11.883 5.265 -21.893 1.00 65.69 119 GLU A N 1
ATOM 929 C CA . GLU A 1 119 ? 13.218 5.584 -22.407 1.00 65.69 119 GLU A CA 1
ATOM 930 C C . GLU A 1 119 ? 13.873 4.351 -23.046 1.00 65.69 119 GLU A C 1
ATOM 932 O O . GLU A 1 119 ? 14.377 4.440 -24.163 1.00 65.69 119 GLU A O 1
ATOM 937 N N . ILE A 1 120 ? 13.764 3.176 -22.417 1.00 59.31 120 ILE A N 1
ATOM 938 C CA . ILE A 1 120 ? 14.264 1.903 -22.970 1.00 59.31 120 ILE A CA 1
ATOM 939 C C . ILE A 1 120 ? 13.554 1.559 -24.290 1.00 59.31 120 ILE A C 1
ATOM 941 O O . ILE A 1 120 ? 14.200 1.252 -25.296 1.00 59.31 120 ILE A O 1
ATOM 945 N N . THR A 1 121 ? 12.222 1.670 -24.310 1.00 57.78 121 THR A N 1
ATOM 946 C CA . THR A 1 121 ? 11.397 1.348 -25.487 1.00 57.78 121 THR A CA 1
ATOM 947 C C . THR A 1 121 ? 11.651 2.309 -26.653 1.00 57.78 121 THR A C 1
ATOM 949 O O . THR A 1 121 ? 11.713 1.885 -27.807 1.00 57.78 121 THR A O 1
ATOM 952 N N . THR A 1 122 ? 11.824 3.606 -26.379 1.00 57.53 122 THR A N 1
ATOM 953 C CA . THR A 1 122 ? 12.097 4.622 -27.414 1.00 57.53 122 THR A CA 1
ATOM 954 C C . THR A 1 122 ? 13.553 4.625 -27.885 1.00 57.53 122 THR A C 1
ATOM 956 O O . THR A 1 122 ? 13.805 4.974 -29.037 1.00 57.53 122 THR A O 1
ATOM 959 N N . ALA A 1 123 ? 14.498 4.170 -27.055 1.00 57.19 123 ALA A N 1
ATOM 960 C CA . ALA A 1 123 ? 15.905 3.996 -27.422 1.00 57.19 123 ALA A CA 1
ATOM 961 C C . ALA A 1 123 ? 16.188 2.724 -28.251 1.00 57.19 123 ALA A C 1
ATOM 963 O O . ALA A 1 123 ? 17.307 2.555 -28.736 1.00 57.19 123 ALA A O 1
ATOM 964 N N . GLY A 1 124 ? 15.205 1.834 -28.442 1.00 42.94 124 GLY A N 1
ATOM 965 C CA . GLY A 1 124 ? 15.354 0.610 -29.243 1.00 42.94 124 GLY A CA 1
ATOM 966 C C . GLY A 1 124 ? 16.267 -0.452 -28.618 1.00 42.94 124 GLY A C 1
ATOM 967 O O . GLY A 1 124 ? 16.756 -1.332 -29.325 1.00 42.94 124 GLY A O 1
ATOM 968 N N . LEU A 1 125 ? 16.515 -0.376 -27.310 1.00 50.47 125 LEU A N 1
ATOM 969 C CA . LEU A 1 125 ? 17.345 -1.335 -26.586 1.00 50.47 125 LEU A CA 1
ATOM 970 C C . LEU A 1 125 ? 16.446 -2.418 -25.979 1.00 50.47 125 LEU A C 1
ATOM 972 O O . LEU A 1 125 ? 15.647 -2.146 -25.088 1.00 50.47 125 LEU A O 1
ATOM 976 N N . SER A 1 126 ? 16.572 -3.654 -26.469 1.00 42.44 126 SER A N 1
ATOM 977 C CA . SER A 1 126 ? 15.985 -4.827 -25.807 1.00 42.44 126 SER A CA 1
ATOM 978 C C . SER A 1 126 ? 16.632 -5.001 -24.428 1.00 42.44 126 SER A C 1
ATOM 980 O O . SER A 1 126 ? 17.864 -4.927 -24.354 1.00 42.44 126 SER A O 1
ATOM 982 N N . PRO A 1 127 ? 15.873 -5.278 -23.350 1.00 42.41 127 PRO A N 1
ATOM 983 C CA . PRO A 1 127 ? 16.470 -5.738 -22.103 1.00 42.41 127 PRO A CA 1
ATOM 984 C C . PRO A 1 127 ? 17.244 -7.031 -22.389 1.00 42.41 127 PRO A C 1
ATOM 986 O O . PRO A 1 127 ? 16.740 -7.906 -23.098 1.00 42.41 127 PRO A O 1
ATOM 989 N N . ALA A 1 128 ? 18.489 -7.097 -21.920 1.00 43.66 128 ALA A N 1
ATOM 990 C CA . ALA A 1 128 ? 19.363 -8.250 -22.097 1.00 43.66 128 ALA A CA 1
ATOM 991 C C . ALA A 1 128 ? 18.775 -9.493 -21.404 1.00 43.66 128 ALA A C 1
ATOM 993 O O . ALA A 1 128 ? 18.247 -9.383 -20.296 1.00 43.66 128 ALA A O 1
ATOM 994 N N . GLU A 1 129 ? 18.866 -10.625 -22.109 1.00 35.59 129 GLU A N 1
ATOM 995 C CA . GLU A 1 129 ? 18.388 -11.972 -21.749 1.00 35.59 129 GLU A CA 1
ATOM 996 C C . GLU A 1 129 ? 18.913 -12.502 -20.404 1.00 35.59 129 GLU A C 1
ATOM 998 O O . GLU A 1 129 ? 20.101 -12.261 -20.078 1.00 35.59 129 GLU A O 1
#

Foldseek 3Di:
DQLLVQDDPVLLVVLVVLLVVLVVCVVVVVLPCNVVSLVVNVVSSVVSNPCVPVVVVVVVVVVPPDPPVLSVQPCSSVLSNVLSVQCSVCSVVSPPPSNVVSVVVSVVVVVVSSVVVVVCVVVVHDDDD

Organism: NCBI:txid1033736

Radius of gyration: 15.32 Å; Cα contacts (8 Å, |Δi|>4): 102; chains: 1; bounding box: 34×31×43 Å

Secondary structure (DSSP, 8-state):
-THHHH--HHHHHHHHHHHHHHHHHHHTT--TTHHHHHHHHHHHHHHHTT-HHHHHHHHHHHTTS-TTHHHHSTTHHHHHHHHHHHHHHHHHTT-HHHHHHHHHHHHHHHHHHHHHHHHHHHTT-PPP-

Sequence (129 aa):
SRAVEHVDDAMIAELRAIHHESLALVHRRTVHGLDEKNREFYSIINHATDAPKLRWVAGLCIRYVPRSLYSDVPGWPDITLAGQESMIEALEARDAGSARAITESIHRRAGDALAESFEITTAGLSPAE

Mean predicted aligned error: 7.87 Å

pLDDT: mean 78.17, std 13.98, range [35.59, 97.5]

Solvent-accessible surface area (backbone atoms only — not comparable to full-atom values): 7180 Å² total; per-residue (Å²): 63,59,26,43,80,54,58,48,72,67,55,52,52,51,46,50,51,45,48,54,52,42,51,52,29,55,75,69,68,38,51,82,59,44,67,57,43,51,50,54,48,50,48,56,50,54,61,32,34,76,42,69,68,60,54,50,52,52,58,56,56,53,72,76,49,66,90,67,46,62,77,71,35,82,66,38,67,60,54,50,53,54,50,50,53,56,42,51,53,20,47,75,69,53,33,31,66,55,38,41,53,50,55,53,49,51,54,49,53,52,48,52,47,50,52,53,51,50,53,38,63,74,70,71,55,75,84,82,133